Protein AF-A0A183G3E0-F1 (afdb_monomer_lite)

Foldseek 3Di:
DLLLLLVLVFQDEDEPDPPVNVVVVLVVLLVVLCVVQPDPDPVSVVVSVVSSVSSVVSYHYDNDLLPPDGLEAEAPDADAPDPSVVNCCVRPVQHAYEYCYPHDDAQRYWYKDAFPVCVPQLEIEIDHDPSHDPVNVVSVVVSSVSSVRHYDYPVVVVVSVD

Secondary structure (DSSP, 8-state):
-HHHHHTTT--EEEES--HHHHHHHHHHHHHHHHHHS--SSHHHHHHHHHHHHHHHHTEEEES-GGG--SS-EEE---SSS-HHHHHHHHH-TTS-EEESSS---STTEEEEEE-SSHHHH-EEEEE--TT--HHHHHHHHHHHHHTTPEE--HHHHHHH--

Structure (mmCIF, N/CA/C/O backbone):
data_AF-A0A183G3E0-F1
#
_entry.id   AF-A0A183G3E0-F1
#
loop_
_atom_site.group_PDB
_atom_site.id
_atom_site.type_symbol
_atom_site.label_atom_id
_atom_site.label_alt_id
_atom_site.label_comp_id
_atom_site.label_asym_id
_atom_site.label_entity_id
_atom_site.label_seq_id
_atom_site.pdbx_PDB_ins_code
_atom_site.Cartn_x
_atom_site.Cartn_y
_atom_site.Cartn_z
_atom_site.occupancy
_atom_site.B_iso_or_equiv
_atom_site.auth_seq_id
_atom_site.auth_comp_id
_atom_site.auth_asym_id
_atom_site.auth_atom_id
_atom_site.pdbx_PDB_model_num
ATOM 1 N N . MET A 1 1 ? 0.019 7.683 5.019 1.00 60.81 1 MET A N 1
ATOM 2 C CA . MET A 1 1 ? -0.355 6.681 3.981 1.00 60.81 1 MET A CA 1
ATOM 3 C C . MET A 1 1 ? -0.923 5.367 4.528 1.00 60.81 1 MET A C 1
ATOM 5 O O . MET A 1 1 ? -2.059 5.061 4.192 1.00 60.81 1 MET A O 1
ATOM 9 N N . CYS A 1 2 ? -0.194 4.590 5.346 1.00 61.25 2 CYS A N 1
ATOM 10 C CA . CYS A 1 2 ? -0.628 3.249 5.790 1.00 61.25 2 CYS A CA 1
ATOM 11 C C . CYS A 1 2 ? -2.045 3.211 6.387 1.00 61.25 2 CYS A C 1
ATOM 13 O O . CYS A 1 2 ? -2.832 2.346 6.023 1.00 61.25 2 CYS A O 1
ATOM 15 N N . ILE A 1 3 ? -2.399 4.193 7.223 1.00 64.25 3 ILE A N 1
ATOM 16 C CA . ILE A 1 3 ? -3.734 4.318 7.835 1.00 64.25 3 ILE A CA 1
ATOM 17 C C . ILE A 1 3 ? -4.837 4.425 6.771 1.00 64.25 3 ILE A C 1
ATOM 19 O O . ILE A 1 3 ? -5.841 3.728 6.865 1.00 64.25 3 ILE A O 1
ATOM 23 N N . SER A 1 4 ? -4.621 5.240 5.730 1.00 67.19 4 SER A N 1
ATOM 24 C CA . SER A 1 4 ? -5.578 5.446 4.626 1.00 67.19 4 SER A CA 1
ATOM 25 C C . SER A 1 4 ? -5.790 4.180 3.795 1.00 67.19 4 SER A C 1
ATOM 27 O O . SER A 1 4 ? -6.862 3.966 3.238 1.00 67.19 4 SER A O 1
ATOM 29 N N . VAL A 1 5 ? -4.767 3.324 3.703 1.00 68.00 5 VAL A N 1
ATOM 30 C CA . VAL A 1 5 ? -4.871 2.046 2.990 1.00 68.00 5 VAL A CA 1
ATOM 31 C C . VAL A 1 5 ? -5.564 1.004 3.871 1.00 68.00 5 VAL A C 1
ATOM 33 O O . VAL A 1 5 ? -6.487 0.345 3.398 1.00 68.00 5 VAL A O 1
ATOM 36 N N . CYS A 1 6 ? -5.221 0.906 5.160 1.00 67.31 6 CYS A N 1
ATOM 37 C CA . CYS A 1 6 ? -5.887 -0.010 6.094 1.00 67.31 6 CYS A CA 1
ATOM 38 C C . CYS A 1 6 ? -7.383 0.301 6.264 1.00 67.31 6 CYS A C 1
ATOM 40 O O . CYS A 1 6 ? -8.197 -0.619 6.359 1.00 67.31 6 CYS A O 1
ATOM 42 N N . SER A 1 7 ? -7.761 1.584 6.268 1.00 70.44 7 SER A N 1
ATOM 43 C CA . SER A 1 7 ? -9.161 2.014 6.387 1.00 70.44 7 SER A CA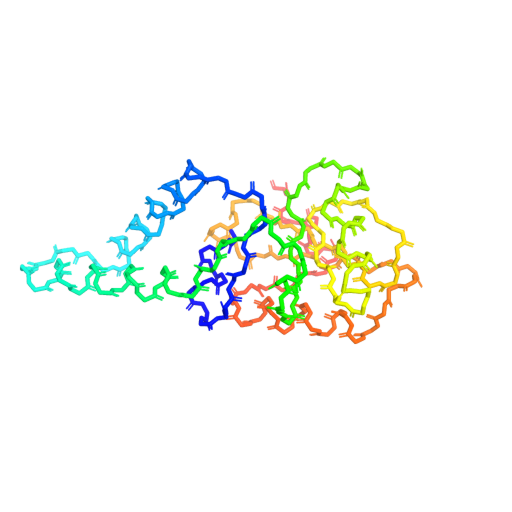 1
ATOM 44 C C . SER A 1 7 ? -9.990 1.771 5.124 1.00 70.44 7 SER A C 1
ATOM 46 O O . SER A 1 7 ? -11.213 1.709 5.207 1.00 70.44 7 SER A O 1
ATOM 48 N N . SER A 1 8 ? -9.348 1.547 3.971 1.00 71.06 8 SER A N 1
ATOM 49 C CA . SER A 1 8 ? -10.030 1.183 2.719 1.00 71.06 8 SER A CA 1
ATOM 50 C C . SER A 1 8 ? -10.493 -0.280 2.657 1.00 71.06 8 SER A C 1
ATOM 52 O O . SER A 1 8 ? -11.095 -0.696 1.669 1.00 71.06 8 SER A O 1
ATOM 54 N N . GLY A 1 9 ? -10.175 -1.087 3.678 1.00 70.50 9 GLY A N 1
ATOM 55 C CA . GLY A 1 9 ? -10.423 -2.533 3.678 1.00 70.50 9 GLY A CA 1
ATOM 56 C C . GLY A 1 9 ? -9.432 -3.333 2.827 1.00 70.50 9 GLY A C 1
ATOM 57 O O . GLY A 1 9 ? -9.581 -4.546 2.690 1.00 70.50 9 GLY A O 1
ATOM 58 N N . THR A 1 10 ? -8.409 -2.682 2.265 1.00 73.62 10 THR A N 1
ATOM 59 C CA . THR A 1 10 ? -7.332 -3.364 1.542 1.00 73.62 10 THR A CA 1
ATOM 60 C C . THR A 1 10 ? -6.373 -4.007 2.549 1.00 73.62 10 THR A C 1
ATOM 62 O O . THR A 1 10 ? -5.836 -3.288 3.394 1.00 73.62 10 THR A O 1
ATOM 65 N N . PRO A 1 11 ? -6.108 -5.326 2.477 1.00 72.75 11 PRO A N 1
ATOM 66 C CA . PRO A 1 11 ? -5.112 -5.960 3.333 1.00 72.75 11 PRO A CA 1
ATOM 67 C C . PRO A 1 11 ? -3.723 -5.366 3.085 1.00 72.75 11 PRO A C 1
ATOM 69 O O . PRO A 1 11 ? -3.256 -5.316 1.945 1.00 72.75 11 PRO A O 1
ATOM 72 N N . VAL A 1 12 ? -3.051 -4.946 4.153 1.00 75.12 12 VAL A N 1
ATOM 73 C CA . VAL A 1 12 ? -1.714 -4.349 4.099 1.00 75.12 12 VAL A CA 1
ATOM 74 C C . VAL A 1 12 ? -0.722 -5.304 4.736 1.00 75.12 12 VAL A C 1
ATOM 76 O O . VAL A 1 12 ? -0.913 -5.745 5.866 1.00 75.12 12 VAL A O 1
ATOM 79 N N . ALA A 1 13 ? 0.359 -5.610 4.022 1.00 72.81 13 ALA A N 1
ATOM 80 C CA . ALA A 1 13 ? 1.499 -6.322 4.578 1.00 72.81 13 ALA A CA 1
ATOM 81 C C . ALA A 1 13 ? 2.667 -5.352 4.781 1.00 72.81 13 ALA A C 1
ATOM 83 O O . ALA A 1 13 ? 3.079 -4.674 3.841 1.00 72.81 13 ALA A O 1
ATOM 84 N N . LEU A 1 14 ? 3.216 -5.304 5.993 1.00 73.56 14 LEU A N 1
ATOM 85 C CA . LEU A 1 14 ? 4.435 -4.563 6.298 1.00 73.56 14 LEU A CA 1
ATOM 86 C C . LEU A 1 14 ? 5.609 -5.522 6.418 1.00 73.56 14 LEU A C 1
ATOM 88 O O . LEU A 1 14 ? 5.550 -6.497 7.170 1.00 73.56 14 LEU A O 1
ATOM 92 N N . TYR A 1 15 ? 6.672 -5.213 5.682 1.00 73.38 15 TYR A N 1
ATOM 93 C CA . TYR A 1 15 ? 7.900 -5.992 5.667 1.00 73.38 15 TYR A CA 1
ATOM 94 C C . TYR A 1 15 ? 8.984 -5.356 6.538 1.00 73.38 15 TYR A C 1
ATOM 96 O O . TYR A 1 15 ? 9.250 -4.161 6.410 1.00 73.38 15 TYR A O 1
ATOM 104 N N . GLY A 1 16 ? 9.632 -6.154 7.392 1.00 68.50 16 GLY A N 1
ATOM 105 C CA . GLY A 1 16 ? 10.778 -5.718 8.204 1.00 68.50 16 GLY A CA 1
ATOM 106 C C . GLY A 1 16 ? 10.430 -4.749 9.341 1.00 68.50 16 GLY A C 1
ATOM 107 O O . GLY A 1 16 ? 11.317 -4.117 9.917 1.00 68.50 16 GLY A O 1
ATOM 108 N N . GLY A 1 17 ? 9.140 -4.611 9.660 1.00 66.75 17 GLY A N 1
ATOM 109 C CA . GLY A 1 17 ? 8.661 -3.860 10.813 1.00 66.75 17 GLY A CA 1
ATOM 110 C C . GLY A 1 17 ? 8.696 -4.731 12.063 1.00 66.75 17 GLY A C 1
ATOM 111 O O . GLY A 1 17 ? 7.847 -5.601 12.232 1.00 66.75 17 GLY A O 1
ATOM 112 N N . GLY A 1 18 ? 9.663 -4.489 12.949 1.00 68.19 18 GLY A N 1
ATOM 113 C CA . GLY A 1 18 ? 9.710 -5.144 14.257 1.00 68.19 18 GLY A CA 1
ATOM 114 C C . GLY A 1 18 ? 8.573 -4.698 15.189 1.00 68.19 18 GLY A C 1
ATOM 115 O O . GLY A 1 18 ? 7.761 -3.834 14.853 1.00 68.19 18 GLY A O 1
ATOM 116 N N . ARG A 1 19 ? 8.550 -5.241 16.414 1.00 72.94 19 ARG A N 1
ATOM 117 C CA . ARG A 1 19 ? 7.529 -4.936 17.439 1.00 72.94 19 ARG A CA 1
ATOM 118 C C . ARG A 1 19 ? 7.324 -3.432 17.671 1.00 72.94 19 ARG A C 1
ATOM 120 O O . ARG A 1 19 ? 6.196 -2.980 17.766 1.00 72.94 19 ARG A O 1
ATOM 127 N N . THR A 1 20 ? 8.399 -2.649 17.656 1.00 77.69 20 THR A N 1
ATOM 128 C CA . THR A 1 20 ? 8.353 -1.188 17.828 1.00 77.69 20 THR A CA 1
ATOM 129 C C . THR A 1 20 ? 7.569 -0.467 16.727 1.00 77.69 20 THR A C 1
ATOM 131 O O . THR A 1 20 ? 6.864 0.499 17.001 1.00 77.69 20 THR A O 1
ATOM 134 N N . VAL A 1 21 ? 7.659 -0.942 15.482 1.00 76.94 21 VAL A N 1
ATOM 135 C CA . VAL A 1 21 ? 6.901 -0.385 14.351 1.00 76.94 21 VAL A CA 1
ATOM 136 C C . VAL A 1 21 ? 5.423 -0.733 14.492 1.00 76.94 21 VAL A C 1
ATOM 138 O O . VAL A 1 21 ? 4.570 0.095 14.187 1.00 76.94 21 VAL A O 1
ATOM 141 N N . ARG A 1 22 ? 5.112 -1.930 15.005 1.00 75.56 22 ARG A N 1
ATOM 142 C CA . ARG A 1 22 ? 3.734 -2.352 15.282 1.00 75.56 22 ARG A CA 1
ATOM 143 C C . ARG A 1 22 ? 3.074 -1.437 16.300 1.00 75.56 22 ARG A C 1
ATOM 145 O O . ARG A 1 22 ? 2.025 -0.879 16.002 1.00 75.56 22 ARG A O 1
ATOM 152 N N . ASP A 1 23 ? 3.731 -1.249 17.440 1.00 81.44 23 ASP A N 1
ATOM 153 C CA . ASP A 1 23 ? 3.219 -0.431 18.539 1.00 81.44 23 ASP A CA 1
ATOM 154 C C . ASP A 1 23 ? 3.010 1.025 18.077 1.00 81.44 23 ASP A C 1
ATOM 156 O O . ASP A 1 23 ? 2.011 1.662 18.406 1.00 81.44 23 ASP A O 1
ATOM 160 N N . SER A 1 24 ? 3.914 1.544 17.233 1.00 83.50 24 SER A N 1
ATOM 161 C CA . SER A 1 24 ? 3.774 2.884 16.655 1.00 83.50 24 SER A CA 1
ATOM 162 C C . SER A 1 24 ? 2.581 3.008 15.705 1.00 83.50 24 SER A C 1
ATOM 164 O O . SER A 1 24 ? 1.927 4.049 15.695 1.00 83.50 24 SER A O 1
ATOM 166 N N . ILE A 1 25 ? 2.309 1.992 14.885 1.00 81.56 25 ILE A N 1
ATOM 167 C CA . ILE A 1 25 ? 1.175 2.008 13.952 1.00 81.56 25 ILE A CA 1
ATOM 168 C C . ILE A 1 25 ? -0.139 1.854 14.704 1.00 81.56 25 ILE A C 1
ATOM 170 O O . ILE A 1 25 ? -1.102 2.547 14.392 1.00 81.56 25 ILE A O 1
ATOM 174 N N . GLU A 1 26 ? -0.168 0.993 15.716 1.00 83.94 26 GLU A N 1
ATOM 175 C CA . GLU A 1 26 ? -1.323 0.830 16.593 1.00 83.94 26 GLU A CA 1
ATOM 176 C C . GLU A 1 26 ? -1.674 2.151 17.286 1.00 83.94 26 GLU A C 1
ATOM 178 O O . GLU A 1 26 ? -2.823 2.579 17.226 1.00 83.94 26 GLU A O 1
ATOM 183 N N . ALA A 1 27 ? -0.683 2.872 17.824 1.00 85.88 27 ALA A N 1
ATOM 184 C CA . ALA A 1 27 ? -0.897 4.192 18.419 1.00 85.88 27 ALA A CA 1
ATOM 185 C C . ALA A 1 27 ? -1.440 5.225 17.411 1.00 85.88 27 ALA A C 1
ATOM 187 O O . ALA A 1 27 ? -2.307 6.033 17.745 1.00 85.88 27 ALA A O 1
ATOM 188 N N . GLN A 1 28 ? -0.959 5.199 16.165 1.00 84.44 28 GLN A N 1
ATOM 189 C CA . GLN A 1 28 ? -1.468 6.080 15.113 1.00 84.44 28 GLN A CA 1
ATOM 190 C C . GLN A 1 28 ? -2.903 5.726 14.689 1.00 84.44 28 GLN A C 1
ATOM 192 O O . GLN A 1 28 ? -3.711 6.626 14.461 1.00 84.44 28 GLN A O 1
ATOM 197 N N . LEU A 1 29 ? -3.233 4.434 14.598 1.00 84.19 29 LEU A N 1
ATOM 198 C CA . LEU A 1 29 ? -4.588 3.962 14.301 1.00 84.19 29 LEU A CA 1
ATOM 199 C C . LEU A 1 29 ? -5.558 4.307 15.430 1.00 84.19 29 LEU A C 1
ATOM 201 O O . LEU A 1 29 ? -6.656 4.781 15.151 1.00 84.19 29 LEU A O 1
ATOM 205 N N . GLN A 1 30 ? -5.136 4.124 16.681 1.00 86.19 30 GLN A N 1
ATOM 206 C CA . GLN A 1 30 ? -5.899 4.509 17.865 1.00 86.19 30 GLN A CA 1
ATOM 207 C C . GLN A 1 30 ? -6.251 5.998 17.812 1.00 86.19 30 GLN A C 1
ATOM 209 O O . GLN A 1 30 ? -7.428 6.350 17.848 1.00 86.19 30 GLN A O 1
ATOM 214 N N . LYS A 1 31 ? -5.250 6.861 17.600 1.00 85.94 31 LYS A N 1
ATOM 215 C CA . LYS A 1 31 ? -5.460 8.306 17.455 1.00 85.94 31 LYS A CA 1
ATOM 216 C C . LYS A 1 31 ? -6.434 8.641 16.317 1.00 85.94 31 LYS A C 1
ATOM 218 O O . LYS A 1 31 ? -7.326 9.464 16.491 1.00 85.94 31 LYS A O 1
ATOM 223 N N . HIS A 1 32 ? -6.298 7.985 15.164 1.00 84.12 32 HIS A N 1
ATOM 224 C CA . HIS A 1 32 ? -7.193 8.207 14.025 1.00 84.12 32 HIS A CA 1
ATOM 225 C C . HIS A 1 32 ? -8.651 7.831 14.336 1.00 84.12 32 HIS A C 1
ATOM 227 O O . HIS A 1 32 ? -9.577 8.548 13.950 1.00 84.12 32 HIS A O 1
ATOM 233 N N . VAL A 1 33 ? -8.870 6.715 15.034 1.00 85.56 33 VAL A N 1
ATOM 234 C CA . VAL A 1 33 ? -10.211 6.266 15.429 1.00 85.56 33 VAL A CA 1
ATOM 235 C C . VAL A 1 33 ? -10.819 7.200 16.476 1.00 85.56 33 VAL A C 1
ATOM 237 O O . VAL A 1 33 ? -11.995 7.534 16.359 1.00 85.56 33 VAL A O 1
ATOM 240 N N . GLU A 1 34 ? -10.029 7.678 17.437 1.00 85.75 34 GLU A N 1
ATOM 241 C CA . GLU A 1 34 ? -10.465 8.658 18.443 1.00 85.75 34 GLU A CA 1
ATOM 242 C C . GLU A 1 34 ? -10.897 9.991 17.818 1.00 85.75 34 GLU A C 1
ATOM 244 O O . GLU A 1 34 ? -11.921 10.551 18.206 1.00 85.75 34 GLU A O 1
ATOM 249 N N . GLU A 1 35 ? -10.152 10.480 16.823 1.00 84.56 35 GLU A N 1
ATOM 250 C CA . GLU A 1 35 ? -10.504 11.691 16.070 1.00 84.56 35 GLU A CA 1
ATOM 251 C C . GLU A 1 35 ? -11.768 11.497 15.219 1.00 84.56 35 GLU A C 1
ATOM 253 O O . GLU A 1 35 ? -12.553 12.429 15.047 1.00 84.56 35 GLU A O 1
ATOM 258 N N . THR A 1 36 ? -11.981 10.287 14.693 1.00 82.25 36 THR A N 1
ATOM 259 C CA . THR A 1 36 ? -13.129 9.973 13.826 1.00 82.25 36 THR A CA 1
ATOM 260 C C . THR A 1 36 ? -14.417 9.744 14.623 1.00 82.25 36 THR A C 1
ATOM 262 O O . THR A 1 36 ? -15.494 10.140 14.180 1.00 82.25 36 THR A O 1
ATOM 265 N N . TYR A 1 37 ? -14.316 9.121 15.798 1.00 82.00 37 TYR A N 1
ATOM 266 C CA . TYR A 1 37 ? -15.445 8.763 16.658 1.00 82.00 37 TYR A CA 1
ATOM 267 C C . TYR A 1 37 ? -15.237 9.357 18.056 1.00 82.00 37 TYR A C 1
ATOM 269 O O . TYR A 1 37 ? -14.796 8.640 18.951 1.00 82.00 37 TYR A O 1
ATOM 277 N N . PRO A 1 38 ? -15.514 10.652 18.277 1.00 79.69 38 PRO A N 1
ATOM 278 C CA . PRO A 1 38 ? -15.267 11.289 19.568 1.00 79.69 38 PRO A CA 1
ATOM 279 C C . PRO A 1 38 ? -16.142 10.676 20.669 1.00 79.69 38 PRO A C 1
ATOM 281 O O . PRO A 1 38 ? -17.329 10.437 20.461 1.00 79.69 38 PRO A O 1
ATOM 284 N N . LEU A 1 39 ? -15.561 10.465 21.854 1.00 81.69 39 LEU A N 1
ATOM 285 C CA . LEU A 1 39 ? -16.258 9.883 23.004 1.00 81.69 39 LEU A CA 1
ATOM 286 C C . LEU A 1 39 ? -17.370 10.811 23.502 1.00 81.69 39 LEU A C 1
ATOM 288 O O . LEU A 1 39 ? -17.094 11.886 24.039 1.00 81.69 39 LEU A O 1
ATOM 292 N N . GLN A 1 40 ? -18.618 10.375 23.369 1.00 79.06 40 GLN A N 1
ATOM 293 C CA . GLN A 1 40 ? -19.782 11.043 23.954 1.00 79.06 40 GLN A CA 1
ATOM 294 C C . GLN A 1 40 ? -20.403 10.186 25.062 1.00 79.06 40 GLN A C 1
ATOM 296 O O . GLN A 1 40 ? -20.911 10.718 26.050 1.00 79.06 40 GLN A O 1
ATOM 301 N N . PHE A 1 41 ? -20.297 8.861 24.936 1.00 80.75 41 PHE A N 1
ATOM 302 C CA . PHE A 1 41 ? -20.834 7.865 25.855 1.00 80.75 41 PHE A CA 1
ATOM 303 C C . PHE A 1 41 ? -19.838 6.721 26.100 1.00 80.75 41 PHE A C 1
ATOM 305 O O . PHE A 1 41 ? -18.855 6.546 25.387 1.00 80.75 41 PHE A O 1
ATOM 312 N N . VAL A 1 42 ? -20.101 5.905 27.125 1.00 71.00 42 VAL A N 1
ATOM 313 C CA . VAL A 1 42 ? -19.242 4.757 27.480 1.00 71.00 42 VAL A CA 1
ATOM 314 C C . VAL A 1 42 ? -19.230 3.685 26.381 1.00 71.00 42 VAL A C 1
ATOM 316 O O . VAL A 1 42 ? -18.193 3.063 26.157 1.00 71.00 42 VAL A O 1
ATOM 319 N N . ASP A 1 43 ? -20.339 3.496 25.659 1.00 79.12 43 ASP A N 1
ATOM 320 C CA . ASP A 1 43 ? -20.423 2.536 24.546 1.00 79.12 43 ASP A CA 1
ATOM 321 C C . ASP A 1 43 ? -19.480 2.896 23.383 1.00 79.12 43 ASP A C 1
ATOM 323 O O . ASP A 1 43 ? -19.010 2.005 22.667 1.00 79.12 43 ASP A O 1
ATOM 327 N N . ASP A 1 44 ? -19.115 4.175 23.249 1.00 82.38 44 ASP A N 1
ATOM 328 C CA . ASP A 1 44 ? -18.191 4.642 22.215 1.00 82.38 44 ASP A CA 1
ATOM 329 C C . ASP A 1 44 ? -16.771 4.103 22.440 1.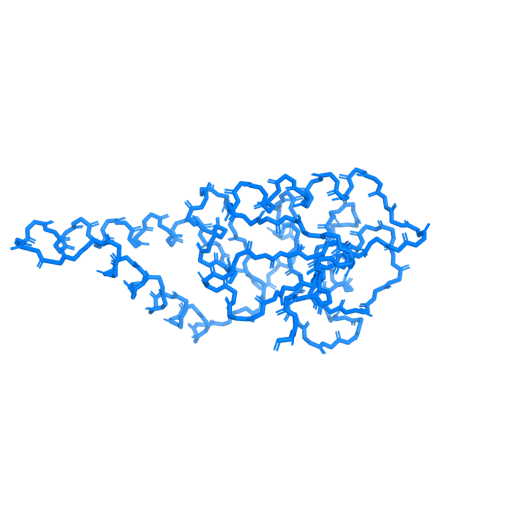00 82.38 44 ASP A C 1
ATOM 331 O O . ASP A 1 44 ? -16.074 3.815 21.470 1.00 82.38 44 ASP A O 1
ATOM 335 N N . LEU A 1 45 ? -16.351 3.860 23.693 1.00 83.06 45 LEU A N 1
ATOM 336 C CA . LEU A 1 45 ? -15.045 3.246 23.990 1.00 83.06 45 LEU A CA 1
ATOM 337 C C . LEU A 1 45 ? -14.944 1.842 23.397 1.00 83.06 45 LEU A C 1
ATOM 339 O O . LEU A 1 45 ? -13.928 1.476 22.804 1.00 83.06 45 LEU A O 1
ATOM 343 N N . LYS A 1 46 ? -16.011 1.051 23.542 1.00 85.56 46 LYS A N 1
ATOM 344 C CA . LYS A 1 46 ? -16.066 -0.296 22.975 1.00 85.56 46 LYS A CA 1
ATOM 345 C C . LYS A 1 46 ? -16.073 -0.231 21.451 1.00 85.56 46 LYS A C 1
ATOM 347 O O . LYS A 1 46 ? -15.357 -0.988 20.803 1.00 85.56 46 LYS A O 1
ATOM 352 N N . HIS A 1 47 ? -16.827 0.710 20.884 1.00 87.06 47 HIS A N 1
ATOM 353 C CA . HIS A 1 47 ? -16.859 0.917 19.442 1.00 87.06 47 HIS A CA 1
ATOM 354 C C . HIS A 1 47 ? -15.482 1.296 18.872 1.00 87.06 47 HIS A C 1
ATOM 356 O O . HIS A 1 47 ? -15.054 0.721 17.871 1.00 87.06 47 HIS A O 1
ATOM 362 N N . GLN A 1 48 ? -14.752 2.199 19.533 1.00 86.38 48 GLN A N 1
ATOM 363 C CA . GLN A 1 48 ? -13.393 2.576 19.142 1.00 86.38 48 GLN A CA 1
ATOM 364 C C . GLN A 1 48 ? -12.435 1.373 19.178 1.00 86.38 48 GLN A C 1
ATOM 366 O O . GLN A 1 48 ? -11.722 1.130 18.205 1.00 86.38 48 GLN A O 1
ATOM 371 N N . GLN A 1 49 ? -12.451 0.578 20.254 1.00 87.06 49 GLN A N 1
ATOM 372 C CA . GLN A 1 49 ? -11.604 -0.617 20.382 1.00 87.06 49 GLN A CA 1
ATOM 373 C C . GLN A 1 49 ? -11.901 -1.668 19.303 1.00 87.06 49 GLN A C 1
ATOM 375 O O . GLN A 1 49 ? -10.975 -2.236 18.714 1.00 87.06 49 GLN A O 1
ATOM 380 N N . ASP A 1 50 ? -13.182 -1.896 19.002 1.00 89.38 50 ASP A N 1
ATOM 381 C CA . ASP A 1 50 ? -13.606 -2.811 17.940 1.00 89.38 50 ASP A CA 1
ATOM 382 C C . ASP A 1 50 ? -13.112 -2.327 16.565 1.00 89.38 50 ASP A C 1
ATOM 384 O O . ASP A 1 50 ? -12.638 -3.122 15.749 1.00 89.38 50 ASP A O 1
ATOM 388 N N . MET A 1 51 ? -13.177 -1.018 16.302 1.00 85.56 51 MET A N 1
ATOM 389 C CA . MET A 1 51 ? -12.705 -0.425 15.049 1.00 85.56 51 MET A CA 1
ATOM 390 C C . MET A 1 51 ? -11.185 -0.527 14.891 1.00 85.56 51 MET A C 1
ATOM 392 O O . MET A 1 51 ? -10.714 -0.927 13.825 1.00 85.56 51 MET A O 1
ATOM 396 N N . VAL A 1 52 ? -10.413 -0.238 15.941 1.00 86.44 52 VAL A N 1
ATOM 397 C CA . VAL A 1 52 ? -8.949 -0.404 15.921 1.00 86.44 52 VAL A CA 1
ATOM 398 C C . VAL A 1 52 ? -8.572 -1.865 15.689 1.00 86.44 52 VAL A C 1
ATOM 400 O O . VAL A 1 52 ? -7.719 -2.148 14.848 1.00 86.44 52 VAL A O 1
ATOM 403 N N . SER A 1 53 ? -9.260 -2.799 16.351 1.00 86.56 53 SER A N 1
ATOM 404 C CA . SER A 1 53 ? -9.029 -4.239 16.177 1.00 86.56 53 SER A CA 1
ATOM 405 C C . SER A 1 53 ? -9.247 -4.676 14.726 1.00 86.56 53 SER A C 1
ATOM 407 O O . SER A 1 53 ? -8.377 -5.320 14.144 1.00 86.56 53 SER A O 1
ATOM 409 N N . ARG A 1 54 ? -10.345 -4.240 14.092 1.00 85.88 54 ARG A N 1
ATOM 410 C CA . ARG A 1 54 ? -10.625 -4.517 12.669 1.00 85.88 54 ARG A CA 1
ATOM 411 C C . ARG A 1 54 ? -9.562 -3.944 11.731 1.00 85.88 54 ARG A C 1
ATOM 413 O O . ARG A 1 54 ? -9.166 -4.595 10.767 1.00 85.88 54 ARG A O 1
ATOM 420 N N . LEU A 1 55 ? -9.083 -2.728 11.997 1.00 83.06 55 LEU A N 1
ATOM 421 C CA . LEU A 1 55 ? -8.021 -2.113 11.193 1.00 83.06 55 LEU A CA 1
ATOM 422 C C . LEU A 1 55 ? -6.686 -2.853 11.359 1.00 83.06 55 LEU A C 1
ATOM 424 O O . LEU A 1 55 ? -5.955 -3.023 10.384 1.00 83.06 55 LEU A O 1
ATOM 428 N N . MET A 1 56 ? -6.392 -3.335 12.568 1.00 82.31 56 MET A N 1
ATOM 429 C CA . MET A 1 56 ? -5.207 -4.144 12.854 1.00 82.31 56 MET A CA 1
ATOM 430 C C . MET A 1 56 ? -5.290 -5.558 12.265 1.00 82.31 56 MET A C 1
ATOM 432 O O . MET A 1 56 ? -4.260 -6.100 11.876 1.00 82.31 56 MET A O 1
ATOM 436 N N . GLU A 1 57 ? -6.480 -6.150 12.131 1.00 83.00 57 GLU A N 1
ATOM 437 C CA . GLU A 1 57 ? -6.676 -7.428 11.422 1.00 83.00 57 GLU A CA 1
ATOM 438 C C . GLU A 1 57 ? -6.336 -7.326 9.929 1.00 83.00 57 GLU A C 1
ATOM 440 O O . GLU A 1 57 ? -5.782 -8.264 9.344 1.00 83.00 57 GLU A O 1
ATOM 445 N N . ASN A 1 58 ? -6.596 -6.164 9.321 1.00 79.44 58 ASN A N 1
ATOM 446 C CA . ASN A 1 58 ? -6.198 -5.876 7.943 1.00 79.44 58 ASN A CA 1
ATOM 447 C C . ASN A 1 58 ? -4.681 -5.672 7.795 1.00 79.44 58 ASN A C 1
ATOM 449 O O . ASN A 1 58 ? -4.173 -5.708 6.672 1.00 79.44 58 ASN A O 1
ATOM 453 N N . LEU A 1 59 ? -3.952 -5.490 8.902 1.00 78.12 59 LEU A N 1
ATOM 454 C CA . LEU A 1 59 ? -2.511 -5.284 8.922 1.00 78.12 59 LEU A CA 1
ATOM 455 C C . LEU A 1 59 ? -1.762 -6.578 9.261 1.00 78.12 59 LEU A C 1
ATOM 457 O O . LEU A 1 59 ? -1.688 -7.028 10.406 1.00 78.12 59 LEU A O 1
ATOM 461 N N . ARG A 1 60 ? -1.102 -7.153 8.261 1.00 77.00 60 ARG A N 1
ATOM 462 C CA . ARG A 1 60 ? -0.170 -8.267 8.442 1.00 77.00 60 ARG A CA 1
ATOM 463 C C . ARG A 1 60 ? 1.253 -7.734 8.545 1.00 77.00 60 ARG A C 1
ATOM 465 O O . ARG A 1 60 ? 1.675 -6.904 7.752 1.00 77.00 60 ARG A O 1
ATOM 472 N N . MET A 1 61 ? 2.021 -8.239 9.500 1.00 76.56 61 MET A N 1
ATOM 473 C CA . MET A 1 61 ? 3.458 -7.976 9.584 1.00 76.56 61 MET A CA 1
ATOM 474 C C . MET A 1 61 ? 4.212 -9.255 9.267 1.00 76.56 61 MET A C 1
ATOM 476 O O . MET A 1 61 ? 3.837 -10.331 9.737 1.00 76.56 61 MET A O 1
ATOM 480 N N . THR A 1 62 ? 5.245 -9.153 8.441 1.00 74.31 62 THR A N 1
ATOM 481 C CA . THR A 1 62 ? 6.057 -10.308 8.079 1.00 74.31 62 THR A CA 1
ATOM 482 C C . THR A 1 62 ? 7.506 -9.915 7.854 1.00 74.31 62 THR A C 1
ATOM 484 O O . THR A 1 62 ? 7.800 -8.901 7.232 1.00 74.31 62 THR A O 1
ATOM 487 N N . ASP A 1 63 ? 8.418 -10.757 8.321 1.00 74.38 63 ASP A N 1
ATOM 488 C CA . ASP A 1 63 ? 9.841 -10.663 7.986 1.00 74.38 63 ASP A CA 1
ATOM 489 C C . ASP A 1 63 ? 10.206 -11.590 6.816 1.00 74.38 63 ASP A C 1
ATOM 491 O O . ASP A 1 63 ? 11.355 -11.655 6.388 1.00 74.38 63 ASP A O 1
ATOM 495 N N . ASP A 1 64 ? 9.222 -12.320 6.285 1.00 75.69 64 ASP A N 1
ATOM 496 C CA . ASP A 1 64 ? 9.392 -13.281 5.206 1.00 75.69 64 ASP A CA 1
ATOM 497 C C . ASP A 1 64 ? 8.768 -12.733 3.924 1.00 75.69 64 ASP A C 1
ATOM 499 O O . ASP A 1 64 ? 7.550 -12.720 3.736 1.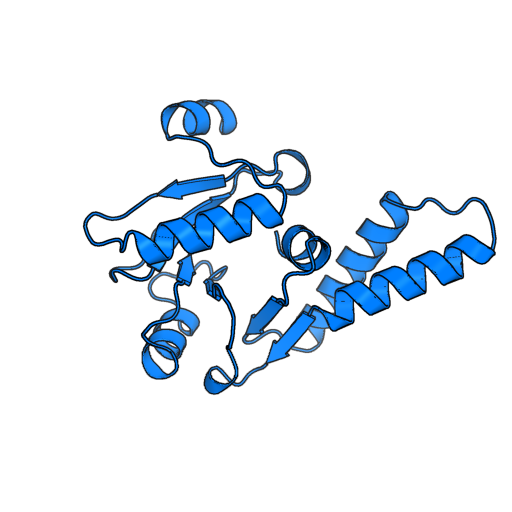00 75.69 64 ASP A O 1
ATOM 503 N N . ALA A 1 65 ? 9.626 -12.289 3.012 1.00 73.81 65 ALA A N 1
ATOM 504 C CA . ALA A 1 65 ? 9.184 -11.688 1.766 1.00 73.81 65 ALA A CA 1
ATOM 505 C C . ALA A 1 65 ? 8.471 -12.663 0.823 1.00 73.81 65 ALA A C 1
ATOM 507 O O . ALA A 1 65 ? 7.731 -12.223 -0.052 1.00 73.81 65 ALA A O 1
ATOM 508 N N . SER A 1 66 ? 8.652 -13.977 1.000 1.00 75.56 66 SER A N 1
ATOM 509 C CA . SER A 1 66 ? 7.904 -14.972 0.225 1.00 75.56 66 SER A CA 1
ATOM 510 C C . SER A 1 66 ? 6.407 -14.955 0.548 1.00 75.56 66 SER A C 1
ATOM 512 O O . SER A 1 66 ? 5.599 -15.361 -0.281 1.00 75.56 66 SER A O 1
ATOM 514 N N . ARG A 1 67 ? 6.037 -14.428 1.723 1.00 75.06 67 ARG A N 1
ATOM 515 C CA . ARG A 1 67 ? 4.651 -14.278 2.185 1.00 75.06 67 ARG A CA 1
ATOM 516 C C . ARG A 1 67 ? 4.027 -12.950 1.775 1.00 75.06 67 ARG A C 1
ATOM 518 O O . ARG A 1 67 ? 2.869 -12.697 2.118 1.00 75.06 67 ARG A O 1
ATOM 525 N N . LEU A 1 68 ? 4.774 -12.092 1.073 1.00 73.38 68 LEU A N 1
ATOM 526 C CA . LEU A 1 68 ? 4.238 -10.863 0.502 1.00 73.38 68 LEU A CA 1
ATOM 527 C C . LEU A 1 68 ? 3.326 -11.231 -0.666 1.00 73.38 68 LEU A C 1
ATOM 529 O O . LEU A 1 68 ? 3.742 -11.382 -1.812 1.00 73.38 68 LEU A O 1
ATOM 533 N N . HIS A 1 69 ? 2.050 -11.381 -0.344 1.00 65.50 69 HIS A N 1
ATOM 534 C CA . HIS A 1 69 ? 0.981 -11.556 -1.307 1.00 65.50 69 HIS A CA 1
ATOM 535 C C . HIS A 1 69 ? 0.042 -10.362 -1.175 1.00 65.50 69 HIS A C 1
ATOM 537 O O . HIS A 1 69 ? -0.518 -10.120 -0.108 1.00 65.50 69 HIS A O 1
ATOM 543 N N . GLY A 1 70 ? -0.106 -9.599 -2.252 1.00 68.06 70 GLY A N 1
ATOM 544 C CA . GLY A 1 70 ? -0.936 -8.403 -2.275 1.00 68.06 70 GLY A CA 1
ATOM 545 C C . GLY A 1 70 ? -1.113 -7.875 -3.693 1.00 68.06 70 GLY A C 1
ATOM 546 O O . GLY A 1 70 ? -0.376 -8.259 -4.603 1.00 68.06 70 GLY A O 1
ATOM 547 N N . GLU A 1 71 ? -2.107 -7.004 -3.880 1.00 71.81 71 GLU A N 1
ATOM 548 C CA . GLU A 1 71 ? -2.366 -6.361 -5.175 1.00 71.81 71 GLU A CA 1
ATOM 549 C C . GLU A 1 71 ? -1.195 -5.463 -5.602 1.00 71.81 71 GLU A C 1
ATOM 551 O O . GLU A 1 71 ? -0.869 -5.423 -6.790 1.00 71.81 71 GLU A O 1
ATOM 556 N N . VAL A 1 72 ? -0.565 -4.782 -4.634 1.00 82.12 72 VAL A N 1
ATOM 557 C CA . VAL A 1 72 ? 0.547 -3.834 -4.797 1.00 82.12 72 VAL A CA 1
ATOM 558 C C . VAL A 1 72 ? 1.464 -3.903 -3.574 1.00 82.12 72 VAL A C 1
ATOM 560 O O . VAL A 1 72 ? 0.987 -3.937 -2.441 1.00 82.12 72 VAL A O 1
ATOM 563 N N . ILE A 1 73 ? 2.777 -3.895 -3.797 1.00 85.75 73 ILE A N 1
ATOM 564 C CA . ILE A 1 73 ? 3.788 -3.780 -2.738 1.00 85.75 73 ILE A CA 1
ATOM 565 C C . ILE A 1 73 ? 4.215 -2.317 -2.633 1.00 85.75 73 ILE A C 1
ATOM 567 O O . ILE A 1 73 ? 4.543 -1.710 -3.645 1.00 85.75 73 ILE A O 1
ATOM 571 N N . ILE A 1 74 ? 4.228 -1.749 -1.428 1.00 85.25 74 ILE A N 1
ATOM 572 C CA . ILE A 1 74 ? 4.625 -0.354 -1.201 1.00 85.25 74 ILE A CA 1
ATOM 573 C C . ILE A 1 74 ? 6.052 -0.326 -0.656 1.00 85.25 74 ILE A C 1
ATOM 575 O O . ILE A 1 74 ? 6.301 -0.817 0.445 1.00 85.25 74 ILE A O 1
ATOM 579 N N . ASP A 1 75 ? 6.980 0.257 -1.409 1.00 82.50 75 ASP A N 1
ATOM 580 C CA . ASP A 1 75 ? 8.330 0.543 -0.937 1.00 82.50 75 ASP A CA 1
ATOM 581 C C . ASP A 1 75 ? 8.409 1.986 -0.431 1.00 82.50 75 ASP A C 1
ATOM 583 O O . ASP A 1 75 ? 8.467 2.941 -1.205 1.00 82.50 75 ASP A O 1
ATOM 587 N N . ALA A 1 76 ? 8.390 2.125 0.893 1.00 78.88 76 ALA A N 1
ATOM 588 C CA . ALA A 1 76 ? 8.543 3.396 1.598 1.00 78.88 76 ALA A CA 1
ATOM 589 C C . ALA A 1 76 ? 9.959 3.593 2.169 1.00 78.88 76 ALA A C 1
ATOM 591 O O . ALA A 1 76 ? 10.188 4.512 2.960 1.00 78.88 76 ALA A O 1
ATOM 592 N N . THR A 1 77 ? 10.919 2.719 1.835 1.00 75.19 77 THR A N 1
ATOM 593 C CA . THR A 1 77 ? 12.320 2.970 2.203 1.00 75.19 77 THR A CA 1
ATOM 594 C C . THR A 1 77 ? 12.793 4.235 1.500 1.00 75.19 77 THR A C 1
ATOM 596 O O . THR A 1 77 ? 12.265 4.538 0.447 1.00 75.19 77 THR A O 1
ATOM 599 N N . ARG A 1 78 ? 13.770 4.975 2.049 1.00 71.19 78 ARG A N 1
ATOM 600 C CA . ARG A 1 78 ? 14.340 6.205 1.441 1.00 71.19 78 ARG A CA 1
ATOM 601 C C . ARG A 1 78 ? 15.676 5.989 0.713 1.00 71.19 78 ARG A C 1
ATOM 603 O O . ARG A 1 78 ? 16.423 6.929 0.464 1.00 71.19 78 ARG A O 1
ATOM 610 N N . ILE A 1 79 ? 16.018 4.728 0.447 1.00 73.81 79 ILE A N 1
ATOM 611 C CA . ILE A 1 79 ? 17.319 4.323 -0.091 1.00 73.81 79 ILE A CA 1
ATOM 612 C C . ILE A 1 79 ? 17.144 3.843 -1.540 1.00 73.81 79 ILE A C 1
ATOM 614 O O . ILE A 1 79 ? 16.270 3.008 -1.786 1.00 73.81 79 ILE A O 1
ATOM 618 N N . PRO A 1 80 ? 17.990 4.292 -2.486 1.00 70.19 80 PRO A N 1
ATOM 619 C CA . PRO A 1 80 ? 18.007 3.758 -3.843 1.00 70.19 80 PRO A CA 1
ATOM 620 C C . PRO A 1 80 ? 18.286 2.257 -3.886 1.00 70.19 80 PRO A C 1
ATOM 622 O O . PRO A 1 80 ? 19.161 1.767 -3.172 1.00 70.19 80 PRO A O 1
ATOM 625 N N . ASN A 1 81 ? 17.580 1.532 -4.763 1.00 72.00 81 ASN A N 1
ATOM 626 C CA . ASN A 1 81 ? 17.695 0.074 -4.904 1.00 72.00 81 ASN A CA 1
ATOM 627 C C . ASN A 1 81 ? 17.539 -0.655 -3.557 1.00 72.00 81 ASN A C 1
ATOM 629 O O . ASN A 1 81 ? 18.439 -1.360 -3.075 1.00 72.00 81 ASN A O 1
ATOM 633 N N . SER A 1 82 ? 16.389 -0.428 -2.924 1.00 77.19 82 SER A N 1
ATOM 634 C CA . SER A 1 82 ? 16.133 -0.886 -1.569 1.00 77.19 82 SER A CA 1
ATOM 635 C C . SER A 1 82 ? 16.336 -2.405 -1.418 1.00 77.19 82 SER A C 1
ATOM 637 O O . SER A 1 82 ? 16.109 -3.191 -2.348 1.00 77.19 82 SER A O 1
ATOM 639 N N . PRO A 1 83 ? 16.766 -2.876 -0.232 1.00 78.38 83 PRO A N 1
ATOM 640 C CA . PRO A 1 83 ? 16.798 -4.306 0.060 1.00 78.38 83 PRO A CA 1
ATOM 641 C C . PRO A 1 83 ? 15.437 -4.976 -0.167 1.00 78.38 83 PRO A C 1
ATOM 643 O O . PRO A 1 83 ? 15.402 -6.102 -0.657 1.00 78.38 83 PRO A O 1
ATOM 646 N N . LEU A 1 84 ? 14.336 -4.272 0.124 1.00 79.69 84 LEU A N 1
ATOM 647 C CA . LEU A 1 84 ? 12.978 -4.748 -0.129 1.00 79.69 84 LEU A CA 1
ATOM 648 C C . LEU A 1 84 ? 12.760 -5.010 -1.620 1.00 79.69 84 LEU A C 1
ATOM 650 O O . LEU A 1 84 ? 12.349 -6.110 -1.975 1.00 79.69 84 LEU A O 1
ATOM 654 N N . LEU A 1 85 ? 13.103 -4.058 -2.491 1.00 82.38 85 LEU A N 1
ATOM 655 C CA . LEU A 1 85 ? 12.933 -4.199 -3.934 1.00 82.38 85 LEU A CA 1
ATOM 656 C C . LEU A 1 85 ? 13.689 -5.422 -4.472 1.00 82.38 85 LEU A C 1
ATOM 658 O O . LEU A 1 85 ? 13.117 -6.243 -5.188 1.00 82.38 85 LEU A O 1
ATOM 662 N N . ARG A 1 86 ? 14.950 -5.611 -4.060 1.00 82.56 86 ARG A N 1
ATOM 663 C CA . ARG A 1 86 ? 15.755 -6.782 -4.461 1.00 82.56 86 ARG A CA 1
ATOM 664 C C . ARG A 1 86 ? 15.126 -8.101 -4.023 1.00 82.56 86 ARG A C 1
ATOM 666 O O . ARG A 1 86 ? 15.120 -9.074 -4.776 1.00 82.56 86 ARG A O 1
ATOM 673 N N . VAL A 1 87 ? 14.607 -8.143 -2.801 1.00 82.69 87 VAL A N 1
ATOM 674 C CA . VAL A 1 87 ? 13.980 -9.340 -2.244 1.00 82.69 87 VAL A CA 1
ATOM 675 C C . VAL A 1 87 ? 12.642 -9.621 -2.939 1.00 82.69 87 VAL A C 1
ATOM 677 O O . VAL A 1 87 ? 12.400 -10.750 -3.362 1.00 82.69 87 VAL A O 1
ATOM 680 N N . VAL A 1 88 ? 11.812 -8.602 -3.153 1.00 85.06 88 VAL A N 1
ATOM 681 C CA . VAL A 1 88 ? 10.544 -8.713 -3.886 1.00 85.06 88 VAL A CA 1
ATOM 682 C C . VAL A 1 88 ? 10.780 -9.222 -5.301 1.00 85.06 88 VAL A C 1
ATOM 684 O O . VAL A 1 88 ? 10.105 -10.149 -5.733 1.00 85.06 88 VAL A O 1
ATOM 687 N N . ARG A 1 89 ? 11.792 -8.710 -6.008 1.00 85.75 89 ARG A N 1
ATOM 688 C CA . ARG A 1 89 ? 12.124 -9.198 -7.354 1.00 85.75 89 ARG A CA 1
ATOM 689 C C . ARG A 1 89 ? 12.615 -10.641 -7.374 1.00 85.75 89 ARG A C 1
ATOM 691 O O . ARG A 1 89 ? 12.415 -11.327 -8.370 1.00 85.75 89 ARG A O 1
ATOM 698 N N . ARG A 1 90 ? 13.197 -11.130 -6.277 1.00 86.50 90 ARG A N 1
ATOM 699 C CA . ARG A 1 90 ? 13.611 -12.531 -6.147 1.00 86.50 90 ARG A CA 1
ATOM 700 C C . ARG A 1 90 ? 12.436 -13.480 -5.899 1.00 86.50 90 ARG A C 1
ATOM 702 O O . ARG A 1 90 ? 12.435 -14.573 -6.453 1.00 86.50 90 ARG A O 1
ATOM 709 N N . PHE A 1 91 ? 11.483 -13.097 -5.050 1.00 83.69 91 PHE A N 1
ATOM 710 C CA . PHE A 1 91 ? 10.418 -14.001 -4.590 1.00 83.69 91 PHE A CA 1
ATOM 711 C C . PHE A 1 91 ? 9.079 -13.797 -5.301 1.00 83.69 91 PHE A C 1
ATOM 713 O O . PHE A 1 91 ? 8.331 -14.754 -5.483 1.00 83.69 91 PHE A O 1
ATOM 720 N N . VAL A 1 92 ? 8.780 -12.570 -5.726 1.00 84.75 92 VAL A N 1
ATOM 721 C CA . VAL A 1 92 ? 7.515 -12.187 -6.367 1.00 84.75 92 VAL A CA 1
ATOM 722 C C . VAL A 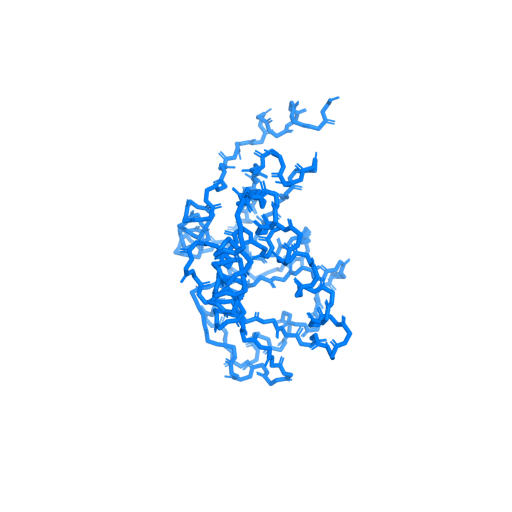1 92 ? 7.785 -11.236 -7.550 1.00 84.75 92 VAL A C 1
ATOM 724 O O . VAL A 1 92 ? 7.325 -10.092 -7.559 1.00 84.75 92 VAL A O 1
ATOM 727 N N . PRO A 1 93 ? 8.531 -11.676 -8.584 1.00 84.06 93 PRO A N 1
ATOM 728 C CA . PRO A 1 93 ? 9.015 -10.801 -9.659 1.00 84.06 93 PRO A CA 1
ATOM 729 C C . PRO A 1 93 ? 7.901 -10.056 -10.405 1.00 84.06 93 PRO A C 1
ATOM 731 O O . PRO A 1 93 ? 8.101 -8.920 -10.828 1.00 84.06 93 PRO A O 1
ATOM 734 N N . ALA A 1 94 ? 6.722 -10.670 -10.527 1.00 85.19 94 ALA A N 1
ATOM 735 C CA . ALA A 1 94 ? 5.575 -10.111 -11.236 1.00 85.19 94 ALA A CA 1
ATOM 736 C C . ALA A 1 94 ? 4.743 -9.107 -10.414 1.00 85.19 94 ALA A C 1
ATOM 738 O O . ALA A 1 94 ? 3.821 -8.504 -10.967 1.00 85.19 94 ALA A O 1
ATOM 739 N N . ALA A 1 95 ? 5.014 -8.939 -9.115 1.00 85.25 95 ALA A N 1
ATOM 740 C CA . ALA A 1 95 ? 4.244 -8.021 -8.283 1.00 85.25 95 ALA A CA 1
ATOM 741 C C . ALA A 1 95 ? 4.534 -6.556 -8.659 1.00 85.25 95 ALA A C 1
ATOM 743 O O . ALA A 1 95 ? 5.708 -6.178 -8.775 1.00 85.25 95 ALA A O 1
ATOM 744 N N . PRO A 1 96 ? 3.495 -5.716 -8.823 1.00 88.69 96 PRO A N 1
ATOM 745 C CA . PRO A 1 96 ? 3.689 -4.286 -8.989 1.00 88.69 96 PRO A CA 1
ATOM 746 C C . PRO A 1 96 ? 4.187 -3.687 -7.671 1.00 88.69 96 PRO A C 1
ATOM 748 O O . PRO A 1 96 ? 3.653 -3.974 -6.595 1.00 88.69 96 PRO A O 1
ATOM 751 N N . VAL A 1 97 ? 5.221 -2.859 -7.770 1.00 87.94 97 VAL A N 1
ATOM 752 C CA . VAL A 1 97 ? 5.829 -2.151 -6.645 1.00 87.94 97 VAL A CA 1
ATOM 753 C C . VAL A 1 97 ? 5.560 -0.665 -6.821 1.00 87.94 97 VAL A C 1
ATOM 755 O O . VAL A 1 97 ? 5.913 -0.083 -7.841 1.00 87.94 97 VAL A O 1
ATOM 758 N N . MET A 1 98 ? 4.931 -0.055 -5.828 1.00 88.00 98 MET A N 1
ATOM 759 C CA . MET A 1 98 ? 4.793 1.385 -5.703 1.00 88.00 98 MET A CA 1
ATOM 760 C C . MET A 1 98 ? 5.955 1.899 -4.855 1.00 88.00 98 MET A C 1
ATOM 762 O O . MET A 1 98 ? 5.989 1.653 -3.651 1.00 88.00 98 MET A O 1
ATOM 766 N N . SER A 1 99 ? 6.912 2.576 -5.481 1.00 87.25 99 SER A N 1
ATOM 767 C CA . SER A 1 99 ? 8.062 3.167 -4.797 1.00 87.25 99 SER A CA 1
ATOM 768 C C . SER A 1 99 ? 7.777 4.623 -4.461 1.00 87.25 99 SER A C 1
ATOM 770 O O . SER A 1 99 ? 7.456 5.408 -5.352 1.00 87.25 99 SER A O 1
ATOM 772 N N . LEU A 1 100 ? 7.941 4.984 -3.189 1.00 84.50 100 LEU A N 1
ATOM 773 C CA . LEU A 1 100 ? 7.887 6.377 -2.734 1.00 84.50 100 LEU A CA 1
ATOM 774 C C . LEU A 1 100 ? 9.219 7.115 -2.938 1.00 84.50 100 LEU A C 1
ATOM 776 O O . LEU A 1 100 ? 9.305 8.316 -2.705 1.00 84.50 100 LEU A O 1
ATOM 780 N N . ASN A 1 101 ? 10.256 6.405 -3.389 1.00 74.44 101 ASN A N 1
ATOM 781 C CA . ASN A 1 101 ? 11.507 7.004 -3.835 1.00 74.44 101 ASN A CA 1
ATOM 782 C C . ASN A 1 101 ? 11.589 7.060 -5.343 1.00 74.44 101 ASN A C 1
ATOM 784 O O . ASN A 1 101 ? 11.296 6.071 -6.009 1.00 74.44 101 ASN A O 1
ATOM 788 N N . GLU A 1 102 ? 12.200 8.120 -5.851 1.00 67.31 102 GLU A N 1
ATOM 789 C CA . GLU A 1 102 ? 12.532 8.335 -7.263 1.00 67.31 102 GLU A CA 1
ATOM 790 C C . GLU A 1 102 ? 13.719 7.476 -7.751 1.00 67.31 102 GLU A C 1
ATOM 792 O O . GLU A 1 102 ? 14.582 7.931 -8.497 1.00 67.31 102 GLU A O 1
ATOM 797 N N . SER A 1 103 ? 13.842 6.227 -7.291 1.00 61.47 103 SER A N 1
ATOM 798 C CA . SER A 1 103 ? 14.957 5.361 -7.690 1.00 61.47 103 SER A CA 1
ATOM 799 C C . SER A 1 103 ? 14.572 3.887 -7.799 1.00 61.47 103 SER A C 1
ATOM 801 O O . SER A 1 103 ? 14.418 3.159 -6.821 1.00 61.47 103 SER A O 1
ATOM 803 N N . GLY A 1 104 ? 14.465 3.442 -9.046 1.00 61.06 104 GLY A N 1
ATOM 804 C CA . GLY A 1 104 ? 14.119 2.093 -9.486 1.00 61.06 104 GLY A CA 1
ATOM 805 C C . GLY A 1 104 ? 14.324 2.008 -11.001 1.00 61.06 104 GLY A C 1
ATOM 806 O O . GLY A 1 104 ? 14.280 3.023 -11.692 1.00 61.06 104 GLY A O 1
ATOM 807 N N . SER A 1 105 ? 14.628 0.832 -11.540 1.00 64.44 105 SER A N 1
ATOM 808 C CA . SER A 1 105 ? 14.968 0.709 -12.968 1.00 64.44 105 SER A CA 1
ATOM 809 C C . SER A 1 105 ? 14.171 -0.363 -13.701 1.00 64.44 105 SER A C 1
ATOM 811 O O . SER A 1 105 ? 14.540 -0.723 -14.817 1.00 64.44 105 SER A O 1
ATOM 813 N N . ASP A 1 106 ? 13.132 -0.922 -13.080 1.00 77.75 106 ASP A N 1
ATOM 814 C CA . ASP A 1 106 ? 12.369 -2.024 -13.661 1.00 77.75 106 ASP A CA 1
ATOM 81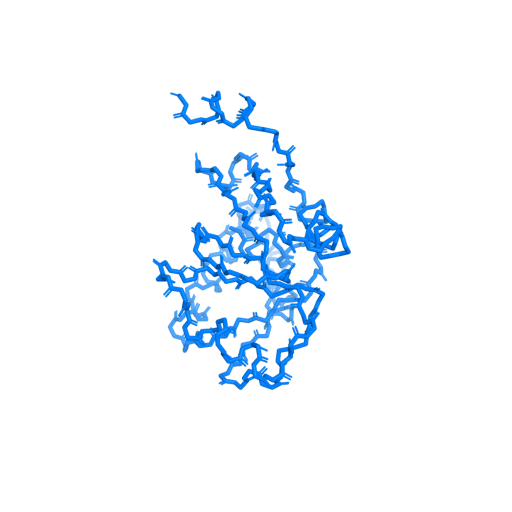5 C C . ASP A 1 106 ? 10.936 -1.623 -14.030 1.00 77.75 106 ASP A C 1
ATOM 817 O O . ASP A 1 106 ? 10.370 -0.668 -13.503 1.00 77.75 106 ASP A O 1
ATOM 821 N N . GLU A 1 107 ? 10.358 -2.377 -14.963 1.00 84.62 107 GLU A N 1
ATOM 822 C CA . GLU A 1 107 ? 9.051 -2.104 -15.576 1.00 84.62 107 GLU A CA 1
ATOM 823 C C . GLU A 1 107 ? 7.879 -2.210 -14.591 1.00 84.62 107 GLU A C 1
ATOM 825 O O . GLU A 1 107 ? 6.792 -1.686 -14.828 1.00 84.62 107 GLU A O 1
ATOM 830 N N . LYS A 1 108 ? 8.083 -2.928 -13.483 1.00 87.62 108 LYS A N 1
ATOM 831 C CA . LYS A 1 108 ? 7.060 -3.230 -12.476 1.00 87.62 108 LYS A CA 1
ATOM 832 C C . LYS A 1 108 ? 7.180 -2.329 -11.248 1.00 87.62 108 LYS A C 1
ATOM 834 O O . LYS A 1 108 ? 6.423 -2.528 -10.298 1.00 87.62 108 LYS A O 1
ATOM 839 N N . THR A 1 109 ? 8.121 -1.386 -11.233 1.00 88.25 109 THR A N 1
ATOM 840 C CA . THR A 1 109 ? 8.294 -0.387 -10.176 1.00 88.25 109 THR A CA 1
ATOM 841 C C . THR A 1 109 ? 7.799 0.945 -10.691 1.00 88.25 109 THR A C 1
ATOM 843 O O . THR A 1 109 ? 8.373 1.516 -11.613 1.00 88.25 109 THR A O 1
ATOM 846 N N . ILE A 1 110 ? 6.726 1.434 -10.086 1.00 88.81 110 ILE A N 1
ATOM 847 C CA . ILE A 1 110 ? 6.114 2.707 -10.436 1.00 88.81 110 ILE A CA 1
ATOM 848 C C . ILE A 1 110 ? 6.404 3.692 -9.316 1.00 88.81 110 ILE A C 1
ATOM 850 O O . ILE A 1 110 ? 6.193 3.386 -8.139 1.00 88.81 110 ILE A O 1
ATOM 854 N N . PHE A 1 111 ? 6.877 4.873 -9.690 1.00 87.88 111 PHE A N 1
ATOM 855 C CA . PHE A 1 111 ? 7.153 5.937 -8.742 1.00 87.88 111 PHE A CA 1
ATOM 856 C C . PHE A 1 111 ? 5.880 6.683 -8.400 1.00 87.88 111 PHE A C 1
ATOM 858 O O . PHE A 1 111 ? 5.091 7.026 -9.282 1.00 87.88 111 PHE A O 1
ATOM 865 N N . VAL A 1 112 ? 5.685 6.917 -7.108 1.00 88.12 112 VAL A N 1
ATOM 866 C CA . VAL A 1 112 ? 4.566 7.697 -6.602 1.00 88.12 112 VAL A CA 1
ATOM 867 C C . VAL A 1 112 ? 5.094 8.717 -5.613 1.00 88.12 112 VAL A C 1
ATOM 869 O O . VAL A 1 112 ? 5.625 8.356 -4.566 1.00 88.12 112 VAL A O 1
ATOM 872 N N . HIS A 1 113 ? 4.926 9.988 -5.952 1.00 87.12 113 HIS A N 1
ATOM 873 C CA . HIS A 1 113 ? 5.206 11.095 -5.055 1.00 87.12 113 HIS A CA 1
ATOM 874 C C . HIS A 1 113 ? 3.964 11.376 -4.202 1.00 87.12 113 HIS A C 1
ATOM 876 O O . HIS A 1 113 ? 2.851 11.431 -4.728 1.00 87.12 113 HIS A O 1
ATOM 882 N N . LEU A 1 114 ? 4.141 11.525 -2.889 1.00 86.69 114 LEU A N 1
ATOM 883 C CA . LEU A 1 114 ? 3.071 11.877 -1.952 1.00 86.69 114 LEU A CA 1
ATOM 884 C C . LEU A 1 114 ? 3.314 13.294 -1.443 1.00 86.69 114 LEU A C 1
ATOM 886 O O . LEU A 1 114 ? 4.392 13.567 -0.921 1.00 86.69 114 LEU A O 1
ATOM 890 N N . TYR A 1 115 ? 2.308 14.158 -1.550 1.00 84.25 115 TYR A N 1
ATOM 891 C CA . TYR A 1 115 ? 2.427 15.547 -1.109 1.00 84.25 115 TYR A CA 1
ATOM 892 C C . TYR A 1 115 ? 2.107 15.677 0.377 1.00 84.25 115 TYR A C 1
ATOM 894 O O . TYR A 1 115 ? 1.048 15.237 0.833 1.00 84.25 115 TYR A O 1
ATOM 902 N N . GLU A 1 116 ? 3.003 16.320 1.121 1.00 80.12 116 GLU A N 1
ATOM 903 C CA . GLU A 1 116 ? 2.818 16.590 2.546 1.00 80.12 116 GLU A CA 1
ATOM 904 C C . GLU A 1 116 ? 2.013 17.884 2.781 1.00 80.12 116 GLU A C 1
ATOM 906 O O . GLU A 1 116 ? 2.179 18.844 2.030 1.00 80.12 116 GLU A O 1
ATOM 911 N N . PRO A 1 117 ? 1.170 17.966 3.832 1.00 80.44 117 PRO A N 1
ATOM 912 C CA . PRO A 1 117 ? 0.850 16.909 4.794 1.00 80.44 117 PRO A CA 1
ATOM 913 C C . PRO A 1 117 ? -0.148 15.896 4.212 1.00 80.44 117 PRO A C 1
ATOM 915 O O . PRO A 1 117 ? -1.308 16.231 3.939 1.00 80.44 117 PRO A O 1
ATOM 918 N N . PHE A 1 118 ? 0.285 14.643 4.050 1.00 79.12 118 PHE A N 1
ATOM 919 C CA . PHE A 1 118 ? -0.487 13.632 3.319 1.00 79.12 118 PHE A CA 1
ATOM 920 C C . PHE A 1 118 ? -1.827 13.303 3.990 1.00 79.12 118 PHE A C 1
ATOM 922 O O . PHE A 1 118 ? -2.801 12.960 3.316 1.00 79.12 118 PHE A O 1
ATOM 929 N N . GLU A 1 119 ? -1.903 13.414 5.318 1.00 73.00 119 GLU A N 1
ATOM 930 C CA . GLU A 1 119 ? -3.120 13.161 6.096 1.00 73.00 119 GLU A CA 1
ATOM 931 C C . GLU A 1 119 ? -4.286 14.063 5.668 1.00 73.00 119 GLU A C 1
ATOM 933 O O . GLU A 1 119 ? -5.447 13.648 5.754 1.00 73.00 119 GLU A O 1
ATOM 938 N N . ILE A 1 120 ? -3.966 15.269 5.190 1.00 74.00 120 ILE A N 1
ATOM 939 C CA . ILE A 1 120 ? -4.929 16.300 4.802 1.00 74.00 120 ILE A CA 1
ATOM 940 C C . ILE A 1 120 ? -5.103 16.316 3.288 1.00 74.00 120 ILE A C 1
ATOM 942 O O . ILE A 1 120 ? -6.231 16.246 2.804 1.00 74.00 120 ILE A O 1
ATOM 946 N N . THR A 1 121 ? -3.998 16.411 2.544 1.00 79.19 121 THR A N 1
ATOM 947 C CA . THR A 1 121 ? -4.039 16.591 1.088 1.00 79.19 121 THR A CA 1
ATOM 948 C C . THR A 1 121 ? -4.618 15.360 0.407 1.00 79.19 121 THR A C 1
ATOM 950 O O . THR A 1 121 ? -5.467 15.492 -0.469 1.00 79.19 121 THR A O 1
ATOM 953 N N . ARG A 1 122 ? -4.185 14.161 0.827 1.00 83.62 122 ARG A N 1
ATOM 954 C CA . ARG A 1 122 ? -4.478 12.884 0.159 1.00 83.62 122 ARG A CA 1
ATOM 955 C C . ARG A 1 122 ? -4.257 12.969 -1.349 1.00 83.62 122 ARG A C 1
ATOM 957 O O . ARG A 1 122 ? -5.033 12.428 -2.132 1.00 83.62 122 ARG A O 1
ATOM 964 N N . ILE A 1 123 ? -3.197 13.659 -1.751 1.00 86.75 123 ILE A N 1
ATOM 965 C CA . ILE A 1 123 ? -2.815 13.820 -3.149 1.00 86.75 123 ILE A CA 1
ATOM 966 C C . ILE A 1 123 ? -1.542 13.019 -3.405 1.00 86.75 123 ILE A C 1
ATOM 968 O O . ILE A 1 123 ? -0.626 12.990 -2.580 1.00 86.75 123 ILE A O 1
ATOM 972 N N . ALA A 1 124 ? -1.496 12.365 -4.560 1.00 89.12 124 ALA A N 1
ATOM 973 C CA . ALA A 1 124 ? -0.327 11.651 -5.040 1.00 89.12 124 ALA A CA 1
ATOM 974 C C . ALA A 1 124 ? -0.097 11.925 -6.528 1.00 89.12 124 ALA A C 1
ATOM 976 O O . ALA A 1 124 ? -1.048 12.070 -7.290 1.00 89.12 124 ALA A O 1
ATOM 977 N N . GLN A 1 125 ? 1.156 11.939 -6.964 1.00 89.81 125 GLN A N 1
ATOM 978 C CA . GLN A 1 125 ? 1.517 11.990 -8.378 1.00 89.81 125 GLN A CA 1
ATOM 979 C C . GLN A 1 125 ? 2.145 10.660 -8.779 1.00 89.81 125 GLN A C 1
ATOM 981 O O . GLN A 1 125 ? 3.140 10.233 -8.194 1.00 89.81 125 GLN A O 1
ATOM 986 N N . ILE A 1 126 ? 1.585 10.007 -9.797 1.00 89.50 126 ILE A N 1
ATOM 987 C CA . ILE A 1 126 ? 2.214 8.837 -10.413 1.00 89.50 126 ILE A CA 1
ATOM 988 C C . ILE A 1 126 ? 3.229 9.338 -11.441 1.00 89.50 126 ILE A C 1
ATOM 990 O O . ILE A 1 126 ? 2.867 10.043 -12.382 1.00 89.50 126 ILE A O 1
ATOM 994 N N . VAL A 1 127 ? 4.490 8.946 -11.283 1.00 86.31 127 VAL A N 1
ATOM 995 C CA . VAL A 1 127 ? 5.585 9.303 -12.190 1.00 86.31 127 VAL A CA 1
ATOM 996 C C . VAL A 1 127 ? 5.982 8.050 -12.979 1.00 86.31 127 VAL A C 1
ATOM 998 O O . VAL A 1 127 ? 6.795 7.245 -12.513 1.00 86.31 127 VAL A O 1
ATOM 1001 N N . PRO A 1 128 ? 5.373 7.809 -14.156 1.00 77.56 128 PRO A N 1
ATOM 1002 C CA . PRO A 1 128 ? 5.710 6.651 -14.970 1.00 77.56 128 PRO A CA 1
ATOM 1003 C C . PRO A 1 128 ? 7.114 6.800 -15.567 1.00 77.56 128 PRO A C 1
ATOM 1005 O O . PRO A 1 128 ? 7.482 7.848 -16.095 1.00 77.56 128 PRO A O 1
ATOM 1008 N N . SER A 1 129 ? 7.892 5.723 -15.523 1.00 80.62 129 SER A N 1
ATOM 1009 C CA . SER A 1 129 ? 9.146 5.601 -16.270 1.00 80.62 129 SER A CA 1
ATOM 1010 C C . SER A 1 129 ? 8.879 5.178 -17.720 1.00 80.62 129 SER A C 1
ATOM 1012 O O . SER A 1 129 ? 7.834 4.607 -18.033 1.00 80.62 129 SER A O 1
ATOM 1014 N N . ALA A 1 130 ? 9.851 5.388 -18.614 1.00 78.75 130 ALA A N 1
ATOM 1015 C CA . ALA A 1 130 ? 9.748 4.978 -20.021 1.00 78.75 130 ALA A CA 1
ATOM 1016 C C . ALA A 1 130 ? 9.526 3.463 -20.213 1.00 78.75 130 ALA A C 1
ATOM 1018 O O . ALA A 1 130 ? 9.045 3.037 -21.259 1.00 78.75 130 ALA A O 1
ATOM 1019 N N . SER A 1 131 ? 9.878 2.658 -19.210 1.00 83.19 131 SER A N 1
ATOM 1020 C CA . SER A 1 131 ? 9.728 1.205 -19.202 1.00 83.19 131 SER A CA 1
ATOM 1021 C C . SER A 1 131 ? 8.544 0.725 -18.354 1.00 83.19 131 SER A C 1
ATOM 1023 O O . SER A 1 131 ? 8.345 -0.475 -18.211 1.00 83.19 131 SER A O 1
ATOM 1025 N N . SER A 1 132 ? 7.751 1.630 -17.772 1.00 85.25 132 SER A N 1
ATOM 1026 C CA . SER A 1 132 ? 6.665 1.267 -16.859 1.00 85.25 132 SER A CA 1
ATOM 1027 C C . SER A 1 132 ? 5.547 0.483 -17.545 1.00 85.25 132 SER A C 1
ATOM 1029 O O . SER A 1 132 ? 4.970 0.909 -18.544 1.00 85.25 132 SER A O 1
ATOM 1031 N N . ASP A 1 133 ? 5.171 -0.639 -16.941 1.00 89.56 133 ASP A N 1
ATOM 1032 C CA . ASP A 1 133 ? 4.076 -1.478 -17.401 1.00 89.56 133 ASP A CA 1
ATOM 1033 C C . ASP A 1 133 ? 2.704 -0.859 -17.076 1.00 89.56 133 ASP A C 1
ATOM 1035 O O . ASP A 1 133 ? 2.353 -0.616 -15.915 1.00 89.56 133 ASP A O 1
ATOM 1039 N N . ALA A 1 134 ? 1.876 -0.690 -18.109 1.00 89.31 134 ALA A N 1
ATOM 1040 C CA . ALA A 1 134 ? 0.542 -0.101 -18.002 1.00 89.31 134 ALA A CA 1
ATOM 1041 C C . ALA A 1 134 ? -0.373 -0.850 -17.019 1.00 89.31 134 ALA A C 1
ATOM 1043 O O . ALA A 1 134 ? -1.182 -0.226 -16.327 1.00 89.31 134 ALA A O 1
ATOM 1044 N N . SER A 1 135 ? -0.233 -2.177 -16.910 1.00 90.69 135 SER A N 1
ATOM 1045 C CA . SER A 1 135 ? -1.051 -2.962 -15.978 1.00 90.69 135 SER A CA 1
ATOM 1046 C C . SER A 1 135 ? -0.696 -2.678 -14.514 1.00 90.69 135 SER A C 1
ATOM 1048 O O . SER A 1 135 ? -1.576 -2.629 -13.652 1.00 90.69 135 SER A O 1
ATOM 1050 N N . SER A 1 136 ? 0.584 -2.419 -14.241 1.00 89.38 136 SER A N 1
ATOM 1051 C CA . SER A 1 136 ? 1.096 -2.072 -12.914 1.00 89.38 136 SER A CA 1
ATOM 1052 C C . SER A 1 136 ? 0.646 -0.669 -12.503 1.00 89.38 136 SER A C 1
ATOM 1054 O O . SER A 1 136 ? 0.159 -0.489 -11.387 1.00 89.38 136 SER A O 1
ATOM 1056 N N . ILE A 1 137 ? 0.689 0.291 -13.436 1.00 90.31 137 IL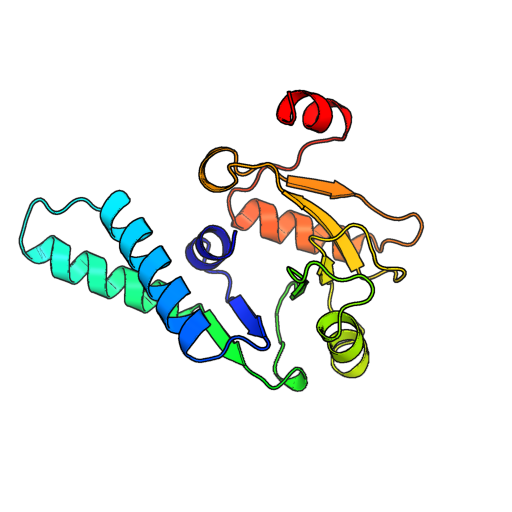E A N 1
ATOM 1057 C CA . ILE A 1 137 ? 0.145 1.644 -13.239 1.00 90.31 137 ILE A CA 1
ATOM 1058 C C . ILE A 1 137 ? -1.351 1.581 -12.906 1.00 90.31 137 ILE A C 1
ATOM 1060 O O . ILE A 1 137 ? -1.794 2.194 -11.937 1.00 90.31 137 ILE A O 1
ATOM 1064 N N . ALA A 1 138 ? -2.138 0.813 -13.667 1.00 90.94 138 ALA A N 1
ATOM 1065 C CA . ALA A 1 138 ? -3.580 0.697 -13.442 1.00 90.94 138 ALA A CA 1
ATOM 1066 C C . ALA A 1 138 ? -3.921 0.121 -12.056 1.00 90.94 138 ALA A C 1
ATOM 1068 O O . ALA A 1 138 ? -4.848 0.596 -11.399 1.00 90.94 138 ALA A O 1
ATOM 1069 N N . ARG A 1 139 ? -3.152 -0.869 -11.581 1.00 89.25 139 ARG A N 1
ATOM 1070 C CA . ARG A 1 139 ? -3.323 -1.442 -10.235 1.00 89.25 139 ARG A CA 1
ATOM 1071 C C . ARG A 1 139 ? -3.010 -0.436 -9.135 1.00 89.25 139 ARG A C 1
ATOM 1073 O O . ARG A 1 139 ? -3.779 -0.325 -8.185 1.00 89.25 139 ARG A O 1
ATOM 1080 N N . ILE A 1 140 ? -1.927 0.324 -9.280 1.00 89.31 140 ILE A N 1
ATOM 1081 C CA . ILE A 1 140 ? -1.549 1.361 -8.312 1.00 89.31 140 ILE A CA 1
ATOM 1082 C C . ILE A 1 140 ? -2.589 2.480 -8.289 1.00 89.31 140 ILE A C 1
ATOM 1084 O O . ILE A 1 140 ? -3.044 2.864 -7.216 1.00 89.31 140 ILE A O 1
ATOM 1088 N N . ARG A 1 141 ? -3.064 2.927 -9.454 1.00 90.69 141 ARG A N 1
ATOM 1089 C CA . ARG A 1 141 ? -4.163 3.895 -9.550 1.00 90.69 141 ARG A CA 1
ATOM 1090 C C . ARG A 1 141 ? -5.433 3.392 -8.858 1.00 90.69 141 ARG A C 1
ATOM 1092 O O . ARG A 1 141 ? -6.071 4.141 -8.123 1.00 90.69 141 ARG A O 1
ATOM 1099 N N . SER A 1 142 ? -5.780 2.116 -9.040 1.00 89.81 142 SER A N 1
ATOM 1100 C CA . SER A 1 142 ? -6.919 1.512 -8.342 1.00 89.81 142 SER A CA 1
ATOM 1101 C C . SER A 1 142 ? -6.725 1.488 -6.825 1.00 89.81 142 SER A C 1
ATOM 1103 O O . SER A 1 142 ? -7.677 1.782 -6.106 1.00 89.81 142 SER A O 1
ATOM 1105 N N . LEU A 1 143 ? -5.520 1.180 -6.335 1.00 87.94 143 LEU A N 1
ATOM 1106 C CA . LEU A 1 143 ? -5.199 1.213 -4.906 1.00 87.94 143 LEU A CA 1
ATOM 1107 C C . LEU A 1 143 ? -5.361 2.625 -4.326 1.00 87.94 143 LEU A C 1
ATOM 1109 O O . LEU A 1 143 ? -6.016 2.791 -3.300 1.00 87.94 143 LEU A O 1
ATOM 1113 N N . LEU A 1 144 ? -4.792 3.637 -4.990 1.00 88.44 144 LEU A N 1
ATOM 1114 C CA . LEU A 1 144 ? -4.890 5.035 -4.562 1.00 88.44 144 LEU A CA 1
ATOM 1115 C C . LEU A 1 144 ? -6.353 5.494 -4.521 1.00 88.44 144 LEU A C 1
ATOM 1117 O O . LEU A 1 144 ? -6.795 6.046 -3.516 1.00 88.44 144 LEU A O 1
ATOM 1121 N N . SER A 1 145 ? -7.135 5.157 -5.550 1.00 87.88 145 SER A N 1
ATOM 1122 C CA . SER A 1 145 ? -8.568 5.456 -5.594 1.00 87.88 145 SER A CA 1
ATOM 1123 C C . SER A 1 145 ? -9.345 4.788 -4.451 1.00 87.88 145 SER A C 1
ATOM 1125 O O . SER A 1 145 ? -10.124 5.465 -3.784 1.00 87.88 145 SER A O 1
ATOM 1127 N N . LYS A 1 146 ? -9.097 3.500 -4.156 1.00 86.25 146 LYS A N 1
ATOM 1128 C CA . LYS A 1 146 ? -9.701 2.800 -3.001 1.00 86.25 146 LYS A CA 1
ATOM 1129 C C . LYS A 1 146 ? -9.337 3.473 -1.671 1.00 86.25 146 LYS A C 1
ATOM 1131 O O . LYS A 1 146 ? -10.162 3.528 -0.765 1.00 86.25 146 LYS A O 1
ATOM 1136 N N . ALA A 1 147 ? -8.120 4.004 -1.560 1.00 83.31 147 ALA A N 1
ATOM 1137 C CA . ALA A 1 147 ? -7.632 4.720 -0.383 1.00 83.31 147 ALA A CA 1
ATOM 1138 C C . ALA A 1 147 ? -8.098 6.190 -0.303 1.00 83.31 147 ALA A C 1
ATOM 1140 O O . ALA A 1 147 ? -7.650 6.909 0.593 1.00 83.31 147 ALA A O 1
ATOM 1141 N N . ASN A 1 148 ? -8.987 6.633 -1.205 1.00 86.44 148 ASN A N 1
ATOM 1142 C CA . ASN A 1 148 ? -9.433 8.023 -1.355 1.00 86.44 148 ASN A CA 1
ATOM 1143 C C . ASN A 1 148 ? -8.271 9.011 -1.552 1.00 86.44 148 ASN A C 1
ATOM 1145 O O . ASN A 1 148 ? -8.276 10.103 -0.982 1.00 86.44 148 ASN A O 1
ATOM 1149 N N . VAL A 1 149 ? -7.269 8.606 -2.334 1.00 87.25 149 VAL A N 1
ATOM 1150 C CA . VAL A 1 149 ? -6.129 9.434 -2.734 1.00 87.25 149 VAL A CA 1
ATOM 1151 C C . VAL A 1 149 ? -6.342 9.910 -4.168 1.00 87.25 149 VAL A C 1
ATOM 1153 O O . VAL A 1 149 ? -6.607 9.107 -5.065 1.00 87.25 149 VAL A O 1
ATOM 1156 N N . VAL A 1 150 ? -6.230 11.218 -4.378 1.00 88.69 150 VAL A N 1
ATOM 1157 C CA . VAL A 1 150 ? -6.408 11.867 -5.679 1.00 88.69 150 VAL A CA 1
ATOM 1158 C C . VAL A 1 150 ? -5.081 11.866 -6.434 1.00 88.69 150 VAL A C 1
ATOM 1160 O O . VAL A 1 150 ? -4.064 12.321 -5.913 1.00 88.69 150 VAL A O 1
ATOM 1163 N N . GLU A 1 151 ? -5.094 11.360 -7.667 1.00 88.75 151 GLU A N 1
ATOM 1164 C CA . GLU A 1 151 ? -3.956 11.470 -8.583 1.00 88.75 151 GLU A CA 1
ATOM 1165 C C . GLU A 1 151 ? -3.919 12.872 -9.200 1.00 88.75 151 GLU A C 1
ATOM 1167 O O . GLU A 1 151 ? -4.914 13.318 -9.775 1.00 88.75 151 GLU A O 1
ATOM 1172 N N . VAL A 1 152 ? -2.775 13.548 -9.104 1.00 88.62 152 VAL A N 1
ATOM 1173 C CA . VAL A 1 152 ? -2.509 14.822 -9.787 1.00 88.62 152 VAL A CA 1
ATOM 1174 C C . VAL A 1 152 ? -1.509 14.642 -10.919 1.00 88.62 152 VAL A C 1
ATOM 1176 O O . VAL A 1 152 ? -0.658 13.750 -10.892 1.00 88.62 152 VAL A O 1
ATOM 1179 N N . ASN A 1 153 ? -1.620 15.498 -11.932 1.00 84.75 153 ASN A N 1
ATOM 1180 C CA . ASN A 1 153 ? -0.618 15.592 -12.990 1.00 84.75 153 ASN A CA 1
ATOM 1181 C C . ASN A 1 153 ? 0.578 16.466 -12.551 1.00 84.75 153 ASN A C 1
ATOM 1183 O O . ASN A 1 153 ? 0.543 17.089 -11.492 1.00 84.75 153 ASN A O 1
ATOM 1187 N N . ALA A 1 154 ? 1.637 16.516 -13.366 1.00 75.56 154 ALA A N 1
ATOM 1188 C CA . ALA A 1 154 ? 2.851 17.274 -13.038 1.00 75.56 154 ALA A CA 1
ATOM 1189 C C . ALA A 1 154 ? 2.584 18.771 -12.814 1.00 75.56 154 ALA A C 1
ATOM 1191 O O . ALA A 1 154 ? 3.066 19.342 -11.845 1.00 75.56 154 ALA A O 1
ATOM 1192 N N . GLU A 1 155 ? 1.749 19.383 -13.655 1.00 75.19 155 GLU A N 1
ATOM 1193 C CA . GLU A 1 155 ? 1.413 20.806 -13.542 1.00 75.19 155 GLU A CA 1
ATOM 1194 C C . GLU A 1 155 ? 0.669 21.115 -12.237 1.00 75.19 155 GLU A C 1
ATOM 1196 O O . GLU A 1 155 ? 0.953 22.110 -11.583 1.00 75.19 155 GLU A O 1
ATOM 1201 N N . GLN A 1 156 ? -0.271 20.256 -11.836 1.00 75.69 156 GLN A N 1
ATOM 1202 C CA . GLN A 1 156 ? -1.007 20.357 -10.573 1.00 75.69 156 GLN A CA 1
ATOM 1203 C C . GLN A 1 156 ? -0.110 20.084 -9.360 1.00 75.69 156 GLN A C 1
ATOM 1205 O O . GLN A 1 156 ? -0.316 20.688 -8.308 1.00 75.69 156 GLN A O 1
ATOM 1210 N N . GLY A 1 157 ? 0.880 19.204 -9.517 1.00 68.12 157 GLY A N 1
ATOM 1211 C CA . GLY A 1 157 ? 1.891 18.906 -8.511 1.00 68.12 157 GLY A CA 1
ATOM 1212 C C . GLY A 1 157 ? 2.732 20.122 -8.124 1.00 68.12 157 GLY A C 1
ATOM 1213 O O . GLY A 1 157 ? 2.873 20.416 -6.940 1.00 68.12 157 GLY A O 1
ATOM 1214 N N . ASP A 1 158 ? 3.183 20.899 -9.111 1.00 66.31 158 ASP A N 1
ATOM 1215 C CA . ASP A 1 158 ? 3.981 22.117 -8.890 1.00 66.31 158 ASP A CA 1
ATOM 1216 C C . ASP A 1 158 ? 3.227 23.206 -8.100 1.00 66.31 158 ASP A C 1
ATOM 1218 O O . ASP A 1 158 ? 3.837 24.064 -7.455 1.00 66.31 158 ASP A O 1
ATOM 1222 N N . PHE A 1 159 ? 1.889 23.206 -8.153 1.00 65.50 159 PHE A N 1
ATOM 1223 C CA . PHE A 1 159 ? 1.058 24.099 -7.338 1.00 65.50 159 PHE A CA 1
ATOM 1224 C C . PHE A 1 159 ? 0.848 23.588 -5.914 1.00 65.50 159 PHE A C 1
ATOM 1226 O O . PHE A 1 159 ? 0.574 24.398 -5.034 1.00 65.50 159 PHE A O 1
ATOM 1233 N N . ALA A 1 160 ? 0.955 22.278 -5.686 1.00 59.69 160 ALA A N 1
ATOM 1234 C CA . ALA A 1 160 ? 0.789 21.670 -4.370 1.00 59.69 160 ALA A CA 1
ATOM 1235 C C . ALA A 1 160 ? 2.050 21.791 -3.491 1.00 59.69 160 ALA A C 1
ATOM 1237 O O . ALA A 1 160 ? 1.943 21.686 -2.273 1.00 59.69 160 ALA A O 1
ATOM 1238 N N . GLU A 1 161 ? 3.224 22.029 -4.088 1.00 58.22 161 GLU A N 1
ATOM 1239 C CA . GLU A 1 161 ? 4.497 22.260 -3.379 1.00 58.22 161 GLU A CA 1
ATOM 1240 C C . GLU A 1 161 ? 4.750 23.722 -2.957 1.00 58.22 161 GLU A C 1
ATOM 1242 O O . GLU A 1 161 ? 5.690 23.980 -2.201 1.00 58.22 161 GLU A O 1
ATOM 1247 N N . LYS A 1 162 ? 3.948 24.681 -3.442 1.00 51.69 162 LYS A N 1
ATOM 1248 C CA . LYS A 1 162 ? 4.074 26.117 -3.119 1.00 51.69 162 LYS A CA 1
ATOM 1249 C C . LYS A 1 162 ? 3.271 26.521 -1.890 1.00 51.69 162 LYS A C 1
ATOM 1251 O O . LYS A 1 162 ? 3.803 27.356 -1.124 1.00 51.69 162 LYS A O 1
#

Sequence (162 aa):
MCISVCSSGTPVALYGGGRTVRDSIEAQLQKHVEETYPLQFVDDLKHQQDMVSRLMENLRMTDDASRLHGEVIIDATRIPNSPLLRVVRRFVPAAPVMSLNESGSDEKTIFVHLYEPFEITRIAQIVPSASSDASSIARIRSLLSKANVVEVNAEQGDFAEK

pLDDT: mean 79.81, std 8.17, range [51.69, 90.94]

Organism: Heligmosomoides polygyrus (NCBI:txid6339)

Radius of gyration: 16.81 Å; chains: 1; bounding box: 39×41×48 Å